Protein AF-A0A2J0M9H3-F1 (afdb_monomer_lite)

Radius of gyration: 15.69 Å; chains: 1; bounding box: 33×38×29 Å

Secondary structure (DSSP, 8-state):
-TTTTTSS----TTTHHHHHHHHHHHHTSS--------GGG-HHHHHHHHHHHHHHHHHHH--

pLDDT: mean 85.22, std 8.68, range [49.25, 93.88]

Structure (mmCIF, N/CA/C/O backbone):
data_AF-A0A2J0M9H3-F1
#
_entry.id   AF-A0A2J0M9H3-F1
#
loop_
_atom_site.group_PDB
_atom_site.id
_atom_site.type_symbol
_atom_site.label_atom_id
_atom_site.label_alt_id
_atom_site.label_comp_id
_atom_site.label_asym_id
_atom_site.label_entity_id
_atom_site.label_seq_id
_atom_site.pdbx_PDB_ins_code
_atom_site.Cartn_x
_atom_site.Cartn_y
_atom_site.Cartn_z
_atom_site.occupancy
_atom_site.B_iso_or_equiv
_atom_site.auth_seq_id
_atom_site.auth_comp_id
_atom_site.auth_asym_id
_atom_site.auth_atom_id
_atom_site.pdbx_PDB_model_num
ATOM 1 N N . CYS A 1 1 ? 6.665 -2.269 -1.579 1.00 67.94 1 CYS A N 1
ATOM 2 C CA . CYS A 1 1 ? 6.903 -1.845 -0.180 1.00 67.94 1 CYS A CA 1
ATOM 3 C C . CYS A 1 1 ? 7.885 -2.805 0.471 1.00 67.94 1 CYS A C 1
ATOM 5 O O . CYS A 1 1 ? 7.635 -3.998 0.428 1.00 67.94 1 CYS A O 1
ATOM 7 N N . LYS A 1 2 ? 8.962 -2.310 1.091 1.00 78.62 2 LYS A N 1
ATOM 8 C CA . LYS A 1 2 ? 10.030 -3.165 1.644 1.00 78.62 2 LYS A CA 1
ATOM 9 C C . LYS A 1 2 ? 9.574 -4.040 2.832 1.00 78.62 2 LYS A C 1
ATOM 11 O O . LYS A 1 2 ? 10.037 -5.159 2.981 1.00 78.62 2 LYS A O 1
ATOM 16 N N . GLN A 1 3 ? 8.603 -3.579 3.627 1.00 76.69 3 GLN A N 1
ATOM 17 C CA . GLN A 1 3 ? 8.011 -4.362 4.730 1.00 76.69 3 GLN A CA 1
ATOM 18 C C . GLN A 1 3 ? 7.175 -5.557 4.235 1.00 76.69 3 GLN A C 1
ATOM 20 O O . GLN A 1 3 ? 7.332 -6.661 4.739 1.00 76.69 3 GLN A O 1
ATOM 25 N N . LEU A 1 4 ? 6.338 -5.359 3.209 1.00 78.38 4 LEU A N 1
ATOM 26 C CA . LEU A 1 4 ? 5.544 -6.436 2.590 1.00 78.38 4 LEU A CA 1
ATOM 27 C C . LEU A 1 4 ? 6.406 -7.423 1.786 1.00 78.38 4 LEU A C 1
ATOM 29 O O . LEU A 1 4 ? 6.010 -8.562 1.579 1.00 78.38 4 LEU A O 1
ATOM 33 N N . ASN A 1 5 ? 7.604 -7.001 1.378 1.00 75.94 5 ASN A N 1
ATOM 34 C CA . ASN A 1 5 ? 8.602 -7.860 0.741 1.00 75.94 5 ASN A CA 1
ATOM 35 C C . ASN A 1 5 ? 9.462 -8.646 1.750 1.00 75.94 5 ASN A C 1
ATOM 37 O O . ASN A 1 5 ? 10.425 -9.289 1.342 1.00 75.94 5 ASN A O 1
ATOM 41 N N . HIS A 1 6 ? 9.156 -8.582 3.051 1.00 72.88 6 HIS A N 1
ATOM 42 C CA . HIS A 1 6 ? 9.946 -9.182 4.138 1.00 72.88 6 HIS A CA 1
ATOM 43 C C . HIS A 1 6 ? 11.378 -8.638 4.279 1.00 72.88 6 HIS A C 1
ATOM 45 O O . HIS A 1 6 ? 12.196 -9.229 4.980 1.00 72.88 6 HIS A O 1
ATOM 51 N N . GLU A 1 7 ? 11.695 -7.496 3.662 1.00 77.81 7 GLU A N 1
ATOM 52 C CA . GLU A 1 7 ? 13.015 -6.862 3.784 1.00 77.81 7 GLU A CA 1
ATOM 53 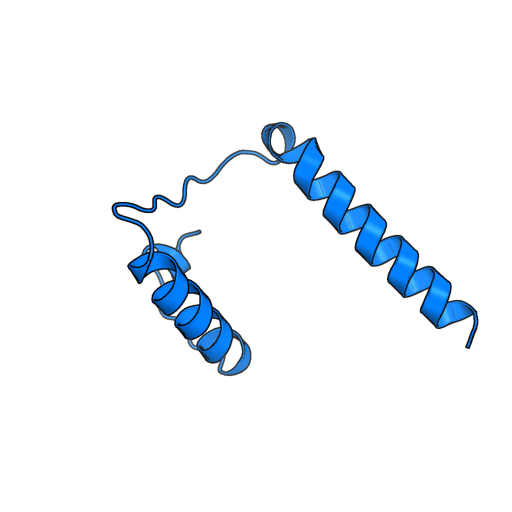C C . GLU A 1 7 ? 13.165 -6.124 5.125 1.00 77.81 7 GLU A C 1
ATOM 55 O O . GLU A 1 7 ? 14.279 -5.943 5.615 1.00 77.81 7 GLU A O 1
ATOM 60 N N . TYR A 1 8 ? 12.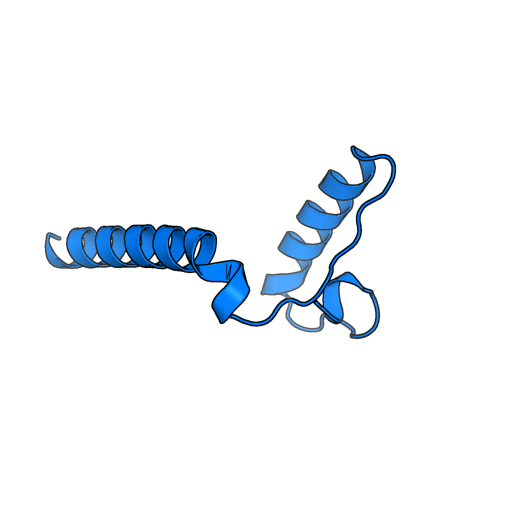049 -5.707 5.738 1.00 82.94 8 TYR A N 1
ATOM 61 C CA . TYR A 1 8 ? 12.027 -5.019 7.030 1.00 82.94 8 TYR A CA 1
ATOM 62 C C . TYR A 1 8 ? 11.038 -5.646 8.008 1.00 82.94 8 TYR A C 1
ATOM 64 O O . TYR A 1 8 ? 9.902 -5.956 7.652 1.00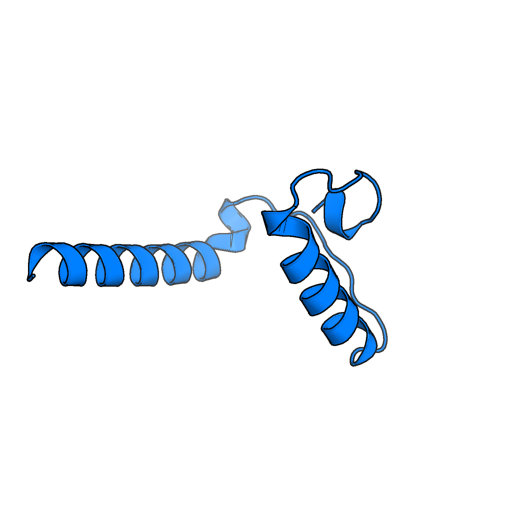 82.94 8 TYR A O 1
ATOM 72 N N . LYS A 1 9 ? 11.455 -5.739 9.275 1.00 78.94 9 LYS A N 1
ATOM 73 C CA . LYS A 1 9 ? 10.605 -6.172 10.385 1.00 78.94 9 LYS A CA 1
ATOM 74 C C . LYS A 1 9 ? 9.583 -5.086 10.736 1.00 78.94 9 LYS A C 1
ATOM 76 O O . LYS A 1 9 ? 9.918 -3.906 10.825 1.00 78.94 9 LYS A O 1
ATOM 81 N N . ILE A 1 10 ? 8.334 -5.487 10.960 1.00 81.75 10 ILE A N 1
ATOM 82 C CA . ILE A 1 10 ? 7.266 -4.598 11.430 1.00 81.75 10 ILE A CA 1
ATOM 83 C C . ILE A 1 10 ? 7.264 -4.619 12.961 1.00 81.75 10 ILE A C 1
ATOM 85 O O . ILE A 1 10 ? 6.779 -5.564 13.575 1.00 81.75 10 ILE A O 1
ATOM 89 N N . GLU A 1 11 ? 7.833 -3.586 13.582 1.00 83.44 11 GLU A N 1
ATOM 90 C CA . GLU A 1 11 ? 7.870 -3.459 15.051 1.00 83.44 11 GLU A CA 1
ATOM 91 C C . GLU A 1 11 ? 6.648 -2.727 15.616 1.00 83.44 11 GLU A C 1
ATOM 93 O O . GLU A 1 11 ? 6.286 -2.920 16.770 1.00 83.44 11 GLU A O 1
ATOM 98 N N . ASN A 1 12 ? 5.975 -1.916 14.796 1.00 85.62 12 ASN A N 1
ATOM 99 C CA . ASN A 1 12 ? 4.802 -1.166 15.226 1.00 85.62 12 ASN A CA 1
ATOM 100 C C . ASN A 1 12 ? 3.589 -2.094 15.381 1.00 85.62 12 ASN A C 1
ATOM 102 O O . ASN A 1 12 ? 3.071 -2.612 14.390 1.00 85.62 12 ASN A O 1
ATOM 106 N N . GLU A 1 13 ? 3.105 -2.237 16.612 1.00 85.75 13 GLU A N 1
ATOM 107 C CA . GLU A 1 13 ? 1.952 -3.074 16.966 1.00 85.75 13 GLU A CA 1
ATOM 108 C C . GLU A 1 13 ? 0.681 -2.718 16.184 1.00 85.75 13 GLU A C 1
ATOM 110 O O . GLU A 1 13 ? -0.102 -3.602 15.856 1.00 85.75 13 GLU A O 1
ATOM 115 N N . LYS A 1 14 ? 0.494 -1.449 15.794 1.00 88.12 14 LYS A N 1
ATOM 116 C CA . LYS A 1 14 ? -0.669 -1.029 14.991 1.00 88.12 14 LYS A CA 1
ATOM 117 C C . LYS A 1 14 ? -0.608 -1.516 13.544 1.00 88.12 14 LYS A C 1
ATOM 119 O O . LYS A 1 14 ? -1.640 -1.620 12.895 1.00 88.12 14 LYS A O 1
ATOM 124 N N . LEU A 1 15 ? 0.588 -1.797 13.027 1.00 84.75 15 LEU A N 1
ATOM 125 C CA . LEU A 1 15 ? 0.789 -2.254 11.648 1.00 84.75 15 LEU A CA 1
ATOM 126 C C . LEU A 1 15 ? 0.768 -3.783 11.523 1.00 84.75 15 LEU A C 1
ATOM 128 O O . LEU A 1 15 ? 0.500 -4.297 10.440 1.00 84.75 15 LEU A O 1
ATOM 132 N N . GLN A 1 16 ? 1.013 -4.510 12.614 1.00 84.75 16 GLN A N 1
ATOM 133 C CA . GLN A 1 16 ? 0.941 -5.973 12.653 1.00 84.75 16 GLN A CA 1
ATOM 134 C C . GLN A 1 16 ? -0.422 -6.555 12.221 1.00 84.75 16 GLN A C 1
ATOM 136 O O . GLN A 1 16 ? -0.410 -7.473 11.398 1.00 84.75 16 GLN A O 1
ATOM 141 N N . PRO A 1 17 ? -1.592 -6.055 12.685 1.00 89.88 17 PRO A N 1
ATOM 142 C CA . PRO A 1 17 ? -2.879 -6.601 12.249 1.00 89.88 17 PRO A CA 1
ATOM 143 C C . PRO A 1 17 ? -3.114 -6.396 10.749 1.00 89.88 17 PRO A C 1
ATOM 145 O O . PRO A 1 17 ? -3.562 -7.314 10.071 1.00 89.88 17 PRO A O 1
ATOM 148 N N . HIS A 1 18 ? -2.728 -5.238 10.207 1.00 88.81 18 HIS A N 1
ATOM 149 C CA . HIS A 1 18 ? -2.827 -4.971 8.771 1.00 88.81 18 HIS A CA 1
ATOM 150 C C . HIS A 1 18 ? -1.913 -5.881 7.946 1.00 88.81 18 HIS A C 1
ATOM 152 O O . HIS A 1 18 ? -2.296 -6.320 6.867 1.00 88.81 18 HIS A O 1
ATOM 158 N N . PHE A 1 19 ? -0.720 -6.208 8.450 1.00 86.62 19 PHE A N 1
ATOM 159 C CA . PHE A 1 19 ? 0.156 -7.173 7.787 1.00 86.62 19 PHE A CA 1
ATOM 160 C C . PHE A 1 19 ? -0.489 -8.560 7.693 1.00 86.62 19 PHE A C 1
ATOM 162 O O . PHE A 1 19 ? -0.456 -9.167 6.627 1.00 86.62 19 PHE A O 1
ATOM 169 N N . LEU A 1 20 ? -1.102 -9.043 8.779 1.00 87.62 20 LEU A N 1
ATOM 170 C CA . LEU A 1 20 ? -1.801 -10.332 8.794 1.00 87.62 20 LEU A CA 1
ATOM 171 C C . LEU A 1 20 ? -2.991 -10.354 7.829 1.00 87.62 20 LEU A C 1
ATOM 173 O O . LEU A 1 20 ? -3.200 -11.346 7.138 1.00 87.62 20 LEU A O 1
ATOM 177 N N . GLU A 1 21 ? -3.750 -9.262 7.757 1.00 91.50 21 GLU A N 1
ATOM 178 C CA . GLU A 1 21 ? -4.865 -9.126 6.819 1.00 91.50 21 GLU A CA 1
ATOM 179 C C . GLU A 1 21 ? -4.386 -9.198 5.363 1.00 91.50 21 GLU A C 1
ATOM 181 O O . GLU A 1 21 ? -4.901 -9.996 4.583 1.00 91.50 21 GLU A O 1
ATOM 186 N N . ILE A 1 22 ? -3.339 -8.441 5.017 1.00 89.12 22 ILE A N 1
ATOM 187 C CA . ILE A 1 22 ? -2.734 -8.478 3.678 1.00 89.12 22 ILE A CA 1
ATOM 188 C C . ILE A 1 22 ? -2.178 -9.873 3.378 1.00 89.12 22 ILE A C 1
ATOM 190 O O . ILE A 1 22 ? -2.391 -10.386 2.284 1.00 89.12 22 ILE A O 1
ATOM 194 N N . TRP A 1 23 ? -1.498 -10.501 4.339 1.00 88.00 23 TRP A N 1
ATOM 195 C CA . TRP A 1 23 ? -0.955 -11.850 4.190 1.00 88.00 23 TRP A CA 1
ATOM 196 C C . TRP A 1 23 ? -2.048 -12.874 3.883 1.00 88.00 23 TRP A C 1
ATOM 198 O O . TRP A 1 23 ? -1.901 -13.660 2.953 1.00 88.00 23 TRP A O 1
ATOM 208 N N . ASN A 1 24 ? -3.162 -12.836 4.618 1.00 90.75 24 ASN A N 1
ATOM 209 C CA . ASN A 1 24 ? -4.294 -13.726 4.374 1.00 90.75 24 ASN A CA 1
ATOM 210 C C . ASN A 1 24 ? -4.890 -13.504 2.980 1.00 90.75 24 ASN A C 1
ATOM 212 O O . ASN A 1 24 ? -5.117 -14.473 2.267 1.00 90.75 24 ASN A O 1
ATOM 216 N N . LEU A 1 25 ? -5.061 -12.245 2.563 1.00 91.19 25 LEU A N 1
ATOM 217 C CA . LEU A 1 25 ? -5.548 -11.919 1.221 1.00 91.19 25 LEU A CA 1
ATOM 218 C C . LEU A 1 25 ? -4.594 -12.404 0.128 1.00 91.19 25 LEU A C 1
ATOM 220 O O . LEU A 1 25 ? -5.044 -12.841 -0.922 1.00 91.19 25 LEU A O 1
ATOM 224 N N . MET A 1 26 ? -3.278 -12.355 0.356 1.00 89.44 26 MET A N 1
ATOM 225 C CA . MET A 1 26 ? -2.298 -12.852 -0.612 1.00 89.44 26 MET A CA 1
ATOM 226 C C . MET A 1 26 ? -2.431 -14.355 -0.873 1.00 89.44 26 MET A C 1
ATOM 228 O O . MET A 1 26 ? -2.131 -14.776 -1.986 1.00 89.44 26 MET A O 1
ATOM 232 N N . LEU A 1 27 ? -2.880 -15.148 0.109 1.00 89.06 27 LEU A N 1
ATOM 233 C CA . LEU A 1 27 ? -3.068 -16.597 -0.048 1.00 89.06 27 LEU A CA 1
ATOM 234 C C . LEU A 1 27 ? -4.179 -16.947 -1.047 1.00 89.06 27 LEU A C 1
ATOM 236 O O . LEU A 1 27 ? -4.136 -18.022 -1.643 1.00 89.06 27 LEU A O 1
ATOM 240 N N . ASP A 1 28 ? -5.136 -16.041 -1.257 1.00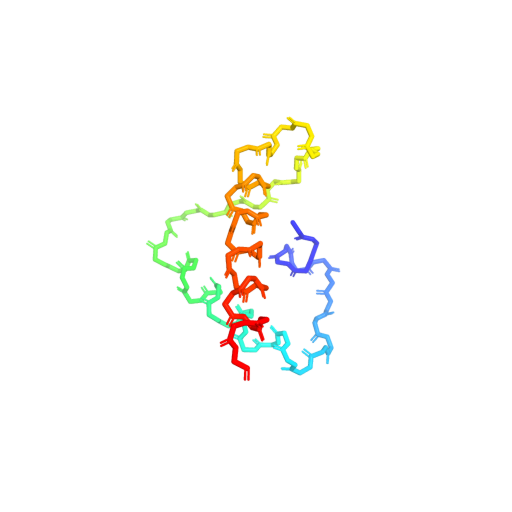 93.81 28 ASP A N 1
ATOM 241 C CA . ASP A 1 28 ? -6.223 -16.231 -2.221 1.00 93.81 28 ASP A CA 1
ATOM 242 C C . ASP A 1 28 ? -5.756 -16.055 -3.680 1.00 93.81 28 ASP A C 1
ATOM 244 O O . ASP A 1 28 ? -6.458 -16.444 -4.616 1.00 93.81 28 ASP A O 1
ATOM 248 N N . PHE A 1 29 ? -4.561 -15.495 -3.900 1.00 89.56 29 PHE A N 1
ATOM 249 C CA . PHE A 1 29 ? -3.984 -15.269 -5.224 1.00 89.56 29 PHE A CA 1
ATOM 250 C C . PHE A 1 29 ? -2.790 -16.198 -5.470 1.00 89.56 29 PHE A C 1
ATOM 252 O O . PHE A 1 29 ? -1.978 -16.454 -4.587 1.00 89.56 29 PHE A O 1
ATOM 259 N N . SER A 1 30 ? -2.630 -16.676 -6.708 1.00 87.94 30 SER A N 1
ATOM 260 C CA . SER A 1 30 ? -1.544 -17.610 -7.048 1.00 87.94 30 SER A CA 1
ATOM 261 C C . SER A 1 30 ? -0.147 -16.991 -6.939 1.00 87.94 30 SER A C 1
ATOM 263 O O . SER A 1 30 ? 0.810 -17.675 -6.590 1.00 87.94 30 SER A O 1
ATOM 265 N N . GLU A 1 31 ? -0.010 -15.710 -7.288 1.00 88.00 31 GLU A N 1
ATOM 266 C CA . GLU A 1 31 ? 1.237 -14.954 -7.175 1.00 88.00 31 GLU A CA 1
ATOM 267 C C . GLU A 1 31 ? 0.914 -13.468 -6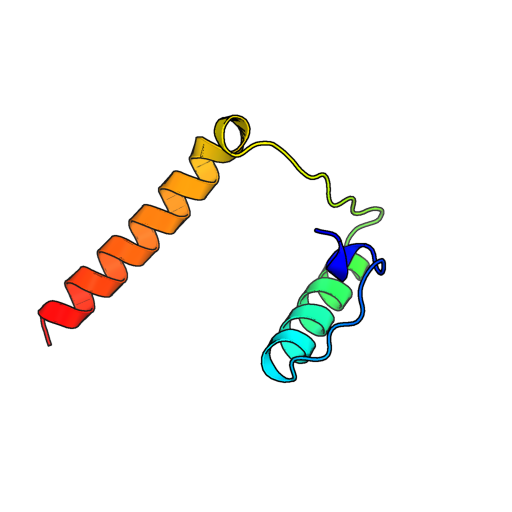.978 1.00 88.00 31 GLU A C 1
ATOM 269 O O . GLU A 1 31 ? 0.132 -12.890 -7.733 1.00 88.00 31 GLU A O 1
ATOM 274 N N . VAL A 1 32 ? 1.544 -12.833 -5.988 1.00 88.75 32 VAL A N 1
ATOM 275 C CA . VAL A 1 32 ? 1.404 -11.397 -5.710 1.00 88.75 32 VAL A CA 1
ATOM 276 C C . VAL A 1 32 ? 2.789 -10.759 -5.667 1.00 88.75 32 VAL A C 1
ATOM 278 O O . VAL A 1 32 ? 3.686 -11.248 -4.981 1.00 88.75 32 VAL A O 1
ATOM 281 N N . LYS A 1 33 ? 2.971 -9.650 -6.394 1.00 87.44 33 LYS A N 1
ATOM 282 C CA . LYS A 1 33 ? 4.231 -8.890 -6.448 1.00 87.44 33 LYS A CA 1
ATOM 283 C C . LYS A 1 33 ? 3.993 -7.429 -6.084 1.00 87.44 33 LYS A C 1
ATOM 285 O O . LYS A 1 33 ? 3.189 -6.753 -6.720 1.00 87.44 33 LYS A O 1
ATOM 290 N N . PHE A 1 34 ? 4.746 -6.916 -5.112 1.00 87.81 34 PHE A N 1
ATOM 291 C CA . PHE A 1 34 ? 4.711 -5.501 -4.740 1.00 87.81 34 PHE A CA 1
ATOM 292 C C . PHE A 1 34 ? 5.831 -4.731 -5.436 1.00 87.81 34 PHE A C 1
ATOM 294 O O . PHE A 1 34 ? 6.970 -4.690 -4.968 1.00 87.81 34 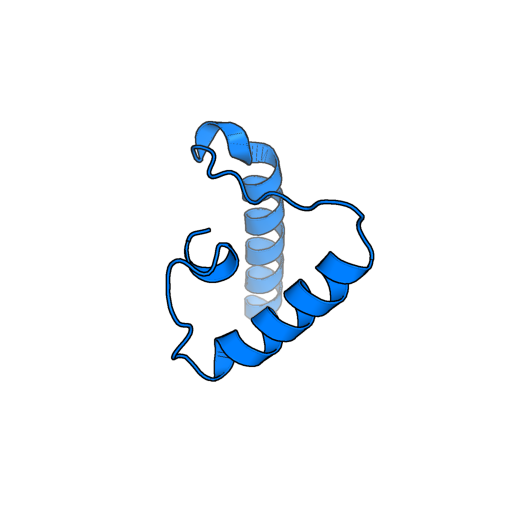PHE A O 1
ATOM 301 N N . ILE A 1 35 ? 5.491 -4.072 -6.540 1.00 87.88 35 ILE A N 1
ATOM 302 C CA . ILE A 1 35 ? 6.427 -3.251 -7.311 1.00 87.88 35 ILE A CA 1
ATOM 303 C C . ILE A 1 35 ? 6.348 -1.808 -6.812 1.00 87.88 35 ILE A C 1
ATOM 305 O O . ILE A 1 35 ? 5.266 -1.252 -6.633 1.00 87.88 35 ILE A O 1
ATOM 309 N N . HIS A 1 36 ? 7.501 -1.194 -6.558 1.00 87.19 36 HIS A N 1
ATOM 310 C CA . HIS A 1 36 ? 7.555 0.235 -6.274 1.00 87.19 36 HIS A CA 1
ATOM 311 C C . HIS A 1 36 ? 7.492 1.018 -7.589 1.00 87.19 36 HIS A C 1
ATOM 313 O O . HIS A 1 36 ? 8.330 0.813 -8.464 1.00 87.19 36 HIS A O 1
ATOM 319 N N . VAL A 1 37 ? 6.516 1.917 -7.710 1.00 88.94 37 VAL A N 1
ATOM 320 C CA . VAL A 1 37 ? 6.375 2.841 -8.842 1.00 88.94 37 VAL A CA 1
ATOM 321 C C . VAL A 1 37 ? 6.516 4.281 -8.354 1.00 88.94 37 VAL A C 1
ATOM 323 O O . VAL A 1 37 ? 6.153 4.597 -7.218 1.00 88.94 37 VAL A O 1
ATOM 326 N N . GLY A 1 38 ? 7.057 5.156 -9.204 1.00 91.00 38 GLY A N 1
ATOM 327 C CA . GLY A 1 38 ? 7.125 6.588 -8.914 1.00 91.00 38 GLY A CA 1
ATOM 328 C C . GLY A 1 38 ? 5.728 7.203 -8.797 1.00 91.00 38 GLY A C 1
ATOM 329 O O . GLY A 1 38 ? 4.787 6.735 -9.438 1.00 91.00 38 GLY A O 1
ATOM 330 N N . ARG A 1 39 ? 5.587 8.271 -8.002 1.00 89.06 39 ARG A N 1
ATOM 331 C CA . ARG A 1 39 ? 4.285 8.914 -7.731 1.00 89.06 39 ARG A CA 1
ATOM 332 C C . ARG A 1 39 ? 3.566 9.376 -9.002 1.00 89.06 39 ARG A C 1
ATOM 334 O O . ARG A 1 39 ? 2.348 9.268 -9.078 1.00 89.06 39 ARG A O 1
ATOM 341 N N . GLU A 1 40 ? 4.318 9.816 -10.009 1.00 90.19 40 GLU A N 1
ATOM 342 C CA . GLU A 1 40 ? 3.792 10.237 -11.317 1.00 90.19 40 GLU A CA 1
ATOM 343 C C . GLU A 1 40 ? 3.008 9.129 -12.036 1.00 90.19 40 GLU A C 1
ATOM 345 O O . GLU A 1 40 ? 2.081 9.413 -12.788 1.00 90.19 40 GLU A O 1
ATOM 350 N N . TYR A 1 41 ? 3.330 7.863 -11.762 1.00 90.44 41 TYR A N 1
ATOM 351 C CA . TYR A 1 41 ? 2.648 6.704 -12.340 1.00 90.44 41 TYR A CA 1
ATOM 352 C C . TYR A 1 41 ? 1.467 6.214 -11.491 1.00 90.44 41 TYR A C 1
ATOM 354 O O . TYR A 1 41 ? 0.722 5.345 -11.932 1.00 90.44 41 TYR A O 1
ATOM 362 N N . ASN A 1 42 ? 1.276 6.763 -10.286 1.00 91.81 42 ASN A N 1
ATOM 363 C CA . ASN A 1 42 ? 0.216 6.375 -9.351 1.00 91.81 42 ASN A CA 1
ATOM 364 C C . ASN A 1 42 ? -0.843 7.478 -9.162 1.00 91.81 42 ASN A C 1
ATOM 366 O O . ASN A 1 42 ? -1.500 7.554 -8.126 1.00 91.81 42 ASN A O 1
ATOM 370 N N . THR A 1 43 ? -0.997 8.358 -10.153 1.00 91.75 43 THR A N 1
ATOM 371 C CA . THR A 1 43 ? -1.846 9.560 -10.079 1.00 91.75 43 THR A CA 1
ATOM 372 C C . THR A 1 43 ? -3.317 9.251 -9.826 1.00 91.75 43 THR A C 1
ATOM 374 O O . THR A 1 43 ? -3.950 9.947 -9.041 1.00 91.75 43 THR A O 1
ATOM 377 N N . VAL A 1 44 ? -3.860 8.195 -10.436 1.00 92.44 44 VAL A N 1
ATOM 378 C CA . VAL A 1 44 ? -5.275 7.817 -10.269 1.00 92.44 44 VAL A CA 1
ATOM 379 C C . VAL A 1 44 ? -5.570 7.368 -8.835 1.00 92.44 44 VAL A C 1
ATOM 381 O O . VAL A 1 44 ? -6.553 7.803 -8.239 1.00 92.44 44 VAL A O 1
ATOM 384 N N . ALA A 1 45 ? -4.707 6.529 -8.256 1.00 90.69 45 ALA A N 1
ATOM 385 C CA . ALA A 1 45 ? -4.883 6.068 -6.882 1.00 90.69 45 ALA A CA 1
ATOM 386 C C . ALA A 1 45 ? -4.634 7.195 -5.863 1.00 90.69 45 ALA A C 1
ATOM 388 O O . ALA A 1 45 ? -5.377 7.302 -4.891 1.00 90.69 45 ALA A O 1
ATOM 389 N N . ASP A 1 46 ? -3.633 8.054 -6.105 1.00 90.31 46 ASP A N 1
ATOM 390 C CA . ASP A 1 46 ? -3.359 9.246 -5.284 1.00 90.31 46 ASP A CA 1
ATOM 391 C C . ASP A 1 46 ? -4.572 10.189 -5.282 1.00 90.31 46 ASP A C 1
ATOM 393 O O . ASP A 1 46 ? -5.034 10.590 -4.217 1.00 90.31 46 ASP A O 1
ATOM 397 N N . ALA A 1 47 ? -5.162 10.455 -6.454 1.00 93.00 47 ALA A N 1
ATOM 398 C CA . ALA A 1 47 ? -6.363 11.277 -6.581 1.00 93.00 47 ALA A CA 1
ATOM 399 C C . ALA A 1 47 ? -7.556 10.697 -5.805 1.00 93.00 47 ALA A C 1
ATOM 401 O O . ALA A 1 47 ? -8.203 11.426 -5.056 1.00 93.00 47 ALA A O 1
ATOM 402 N N . CYS A 1 48 ? -7.810 9.389 -5.921 1.00 93.19 48 CYS A N 1
ATOM 403 C CA . CYS A 1 48 ? -8.893 8.728 -5.189 1.00 93.19 48 CYS A CA 1
ATOM 404 C C . CYS A 1 48 ? -8.695 8.801 -3.665 1.00 93.19 48 CYS A C 1
ATOM 406 O O . CYS A 1 48 ? -9.652 9.020 -2.920 1.00 93.19 48 CYS A O 1
ATOM 408 N N . ALA A 1 49 ? -7.457 8.627 -3.190 1.00 92.06 49 ALA A N 1
ATOM 409 C CA . ALA A 1 49 ? -7.139 8.735 -1.771 1.00 92.06 49 ALA A CA 1
ATOM 410 C C . ALA A 1 49 ? -7.321 10.172 -1.260 1.00 92.06 49 ALA A C 1
ATOM 412 O O . ALA A 1 49 ? -7.919 10.372 -0.202 1.00 92.06 49 ALA A O 1
ATOM 413 N N . ASN A 1 50 ? -6.855 11.165 -2.023 1.00 92.38 50 ASN A N 1
ATOM 414 C CA . ASN A 1 50 ? -7.015 12.579 -1.684 1.00 92.38 50 ASN A CA 1
ATOM 415 C C . ASN A 1 50 ? -8.495 12.966 -1.618 1.00 92.38 50 ASN A C 1
ATOM 417 O O . ASN A 1 50 ? -8.920 13.567 -0.638 1.00 92.38 50 ASN A O 1
ATOM 421 N N . GLU A 1 51 ? -9.305 12.534 -2.586 1.00 93.88 51 GLU A N 1
ATOM 422 C CA . GLU A 1 51 ? -10.747 12.792 -2.581 1.00 93.88 51 GLU A CA 1
ATOM 423 C C . GLU A 1 51 ? -11.433 12.210 -1.333 1.00 93.88 51 GLU A C 1
ATOM 425 O O . GLU A 1 51 ? -12.260 12.871 -0.698 1.00 93.88 51 GLU A O 1
ATOM 430 N N . ALA A 1 52 ? -11.078 10.983 -0.940 1.00 93.31 52 ALA A N 1
ATOM 431 C CA . ALA A 1 52 ? -11.626 10.359 0.261 1.00 93.31 52 ALA A CA 1
ATOM 432 C C . ALA A 1 52 ? -11.231 11.114 1.543 1.00 93.31 52 ALA A C 1
ATOM 434 O O . ALA A 1 52 ? -12.073 11.297 2.429 1.00 93.31 52 ALA A O 1
ATOM 435 N N . MET A 1 53 ? -9.979 11.576 1.637 1.00 91.12 53 MET A N 1
ATOM 436 C CA . MET A 1 53 ? -9.497 12.384 2.762 1.00 91.12 53 MET A CA 1
ATOM 437 C C . MET A 1 53 ? -10.203 13.743 2.821 1.00 91.12 53 MET A C 1
ATOM 439 O O . MET A 1 53 ? -10.750 14.088 3.868 1.00 91.12 53 MET A O 1
ATOM 443 N N . ASP A 1 54 ? -10.292 14.456 1.696 1.00 91.12 54 ASP A N 1
ATOM 444 C CA . ASP A 1 54 ? -10.966 15.755 1.596 1.00 91.12 54 ASP A CA 1
ATOM 445 C C . ASP A 1 54 ? -12.441 15.656 2.008 1.00 91.12 54 ASP A C 1
ATOM 447 O O . ASP A 1 54 ? -12.973 16.506 2.729 1.00 91.12 54 ASP A O 1
ATOM 451 N N . ASN A 1 55 ? -13.126 14.593 1.579 1.00 90.62 55 ASN A N 1
ATOM 452 C CA . ASN A 1 55 ? -14.518 14.347 1.944 1.00 90.62 55 ASN A CA 1
ATOM 453 C C . ASN A 1 55 ? -14.677 14.032 3.438 1.00 90.62 55 ASN A C 1
ATOM 455 O O . ASN A 1 55 ? -15.628 14.502 4.072 1.00 90.62 55 ASN A O 1
ATOM 459 N N . ALA A 1 56 ? -13.751 13.268 4.020 1.00 88.31 56 ALA A N 1
ATOM 460 C CA . ALA A 1 56 ? -13.748 12.985 5.451 1.00 88.31 56 ALA A CA 1
ATOM 461 C C . ALA A 1 56 ? -13.481 14.251 6.284 1.00 88.31 56 ALA A C 1
ATOM 463 O O . ALA A 1 56 ? -14.155 14.466 7.293 1.00 88.31 56 ALA A O 1
ATOM 464 N N . GLU A 1 57 ? -12.558 15.116 5.853 1.00 83.69 57 GLU A N 1
ATOM 465 C CA . GLU A 1 57 ? -12.265 16.390 6.517 1.00 83.69 57 GLU A CA 1
ATOM 466 C C . GLU A 1 57 ? -13.444 17.362 6.457 1.00 83.69 57 GLU A C 1
ATOM 468 O O . GLU A 1 57 ? -13.829 17.914 7.490 1.00 83.69 57 GLU A O 1
ATOM 473 N N . LYS A 1 58 ? -14.087 17.512 5.291 1.00 78.19 58 LYS A N 1
ATOM 474 C CA . LYS A 1 58 ? -15.311 18.321 5.151 1.00 78.19 58 LYS A CA 1
ATOM 475 C C . LYS A 1 58 ? -16.409 17.841 6.088 1.00 78.19 58 LYS A C 1
ATOM 477 O O . LYS A 1 58 ? -17.036 18.645 6.771 1.00 78.19 58 LYS A O 1
ATOM 482 N N . LYS A 1 59 ? -16.614 16.524 6.172 1.00 71.88 59 LYS A N 1
ATOM 483 C CA . LYS A 1 59 ? -17.597 15.933 7.084 1.00 71.88 59 LYS A CA 1
ATOM 484 C C . LYS A 1 59 ? -17.271 16.245 8.547 1.00 71.88 59 LYS A C 1
ATOM 486 O O . LYS A 1 59 ? -18.189 16.443 9.326 1.00 71.88 59 LYS A O 1
ATOM 491 N N . LYS A 1 60 ? -15.989 16.340 8.908 1.00 70.25 60 LYS A N 1
ATOM 492 C CA . LYS A 1 60 ? -15.516 16.646 10.266 1.00 70.25 60 LYS A CA 1
ATOM 493 C C . LYS A 1 60 ? -15.686 18.115 10.671 1.00 70.25 60 LYS A C 1
ATOM 495 O O . LYS A 1 60 ? -15.770 18.378 11.857 1.00 70.25 60 LYS A O 1
ATOM 500 N N . GLN A 1 61 ? -15.723 19.044 9.712 1.00 66.06 61 GLN A N 1
ATOM 501 C CA . GLN A 1 61 ? -15.972 20.477 9.955 1.00 66.06 61 GLN A CA 1
ATOM 502 C C . GLN A 1 61 ? -17.467 20.821 10.077 1.00 66.06 61 GLN A C 1
ATOM 504 O O . GLN A 1 61 ? -17.817 21.909 10.523 1.00 66.06 61 GLN A O 1
ATOM 509 N N . LEU A 1 62 ? -18.344 19.911 9.643 1.00 59.00 62 LEU A N 1
ATOM 510 C CA . LEU A 1 62 ? -19.804 20.046 9.687 1.00 59.00 62 LEU A CA 1
ATOM 511 C C . LEU A 1 62 ? -20.436 19.503 10.984 1.00 59.00 62 LEU A C 1
ATOM 513 O O . LEU A 1 62 ? -21.650 19.624 11.151 1.00 59.00 62 LEU A O 1
ATOM 517 N N . PHE A 1 63 ? -19.629 18.927 11.880 1.00 49.25 63 PHE A N 1
ATOM 518 C CA . PHE A 1 63 ? -19.999 18.502 13.235 1.00 49.25 63 PHE A CA 1
ATOM 519 C C . PHE A 1 63 ? -19.194 19.293 14.267 1.00 49.25 63 PHE A C 1
ATOM 521 O O . PHE A 1 63 ? -19.722 19.471 15.386 1.00 49.25 63 PHE A O 1
#

Sequence (63 aa):
CKQLNHEYKIENEKLQPHFLEIWNLMLDFSEVKFIHVGREYNTVADACANEAMDNAEKKKQLF

Foldseek 3Di:
DCVLVVNDDDPDPVCVVVSVVVVVVCVVDPDDDDDDDDVVVVVVVVVVVVVVVVVVVVVVVVD